Protein AF-A0A3C0TUN0-F1 (afdb_monomer_lite)

pLDDT: mean 95.07, std 3.29, range [69.44, 98.38]

Foldseek 3Di:
DDPADDPVVCVVPDDPVPDDPDDDDDDVVSLLVNQLVVLLVDQLLVLLCLLCVVLVNNVPPQLSVQSSVCSNVLSNPGSDSVSSSVSSVVSVDDPPDDDDPVRVVCPDPVSVVLVVQLVVQCVVFPDPDPVRSVVSNVVSCVVVVHDD

Structure (mmCIF, N/CA/C/O backbone):
data_AF-A0A3C0TUN0-F1
#
_entry.id   AF-A0A3C0TUN0-F1
#
loop_
_atom_site.group_PDB
_atom_site.id
_atom_site.type_symbol
_atom_site.label_atom_id
_atom_site.label_alt_id
_atom_site.label_comp_id
_atom_site.label_asym_id
_atom_site.label_entity_id
_atom_site.label_seq_id
_atom_site.pdbx_PDB_ins_code
_atom_site.Cartn_x
_atom_site.Cartn_y
_atom_site.Cartn_z
_atom_site.occupancy
_atom_site.B_iso_or_equiv
_atom_site.auth_seq_id
_atom_site.auth_comp_id
_atom_site.auth_asym_id
_atom_site.auth_atom_id
_atom_site.pdbx_PDB_model_num
ATOM 1 N N . ASP A 1 1 ? 5.843 4.103 -31.695 1.00 69.44 1 ASP A N 1
ATOM 2 C CA . ASP A 1 1 ? 6.304 5.002 -30.616 1.00 69.44 1 ASP A CA 1
ATOM 3 C C . ASP A 1 1 ? 5.870 4.535 -29.227 1.00 69.44 1 ASP A C 1
ATOM 5 O O . ASP A 1 1 ? 5.590 5.357 -28.360 1.00 69.44 1 ASP A O 1
ATOM 9 N N . ASP A 1 2 ? 5.845 3.223 -28.977 1.00 86.62 2 ASP A N 1
ATOM 10 C CA . ASP A 1 2 ? 5.459 2.711 -27.661 1.00 86.62 2 ASP A CA 1
ATOM 11 C C . ASP A 1 2 ? 6.621 2.874 -26.676 1.00 86.62 2 ASP A C 1
ATOM 13 O O . ASP A 1 2 ? 7.725 2.382 -26.904 1.00 86.62 2 ASP A O 1
ATOM 17 N N . GLU A 1 3 ? 6.369 3.556 -25.559 1.00 88.00 3 GLU A N 1
ATOM 18 C CA . GLU A 1 3 ? 7.372 3.760 -24.501 1.00 88.00 3 GLU A CA 1
ATOM 19 C C . GLU A 1 3 ? 7.357 2.652 -23.437 1.00 88.00 3 GLU A C 1
ATOM 21 O O . GLU A 1 3 ? 8.257 2.561 -22.602 1.00 88.00 3 GLU A O 1
ATOM 26 N N . ILE A 1 4 ? 6.321 1.813 -23.456 1.00 94.12 4 ILE A N 1
ATOM 27 C CA . ILE A 1 4 ? 6.095 0.730 -22.507 1.00 94.12 4 ILE A CA 1
ATOM 28 C C . ILE A 1 4 ? 6.052 -0.572 -23.295 1.00 94.12 4 ILE A C 1
ATOM 30 O O . ILE A 1 4 ? 5.049 -0.895 -23.929 1.00 94.12 4 ILE A O 1
ATOM 34 N N . ILE A 1 5 ? 7.157 -1.309 -23.255 1.00 93.81 5 ILE A N 1
ATOM 35 C CA . ILE A 1 5 ? 7.356 -2.515 -24.054 1.00 93.81 5 ILE A CA 1
ATOM 36 C C . ILE A 1 5 ? 7.949 -3.636 -23.209 1.00 93.81 5 ILE A C 1
ATOM 38 O O . ILE A 1 5 ? 8.852 -3.428 -22.398 1.00 93.81 5 ILE A O 1
ATOM 42 N N . SER A 1 6 ? 7.482 -4.858 -23.435 1.00 92.69 6 SER A N 1
ATOM 43 C CA . SER A 1 6 ? 8.122 -6.045 -22.872 1.00 92.69 6 SER A CA 1
ATOM 44 C C . SER A 1 6 ? 9.511 -6.271 -23.477 1.00 92.69 6 SER A C 1
ATOM 46 O O . SER A 1 6 ? 9.798 -5.850 -24.597 1.00 92.69 6 SER A O 1
ATOM 48 N N . THR A 1 7 ? 10.354 -7.045 -22.790 1.00 93.25 7 THR A N 1
ATOM 49 C CA . THR A 1 7 ? 11.647 -7.481 -23.341 1.00 93.25 7 THR A CA 1
ATOM 50 C C . THR A 1 7 ? 11.486 -8.234 -24.664 1.00 93.25 7 THR A C 1
ATOM 52 O O . THR A 1 7 ? 12.316 -8.089 -25.554 1.00 93.25 7 THR A O 1
ATOM 55 N N . LYS A 1 8 ? 10.405 -9.009 -24.829 1.00 95.69 8 LYS A N 1
ATOM 56 C CA . LYS A 1 8 ? 10.118 -9.719 -26.083 1.00 95.69 8 LYS A CA 1
ATOM 57 C C . LYS A 1 8 ? 9.873 -8.740 -27.234 1.00 95.69 8 LYS A C 1
ATOM 59 O O . LYS A 1 8 ? 10.468 -8.911 -28.290 1.00 95.69 8 LYS A O 1
ATOM 64 N N . GLN A 1 9 ? 9.049 -7.715 -27.012 1.00 95.19 9 GLN A N 1
ATOM 65 C CA . GLN A 1 9 ? 8.820 -6.657 -28.002 1.00 95.19 9 GLN A CA 1
ATOM 66 C C . GLN A 1 9 ? 10.110 -5.895 -28.299 1.00 95.19 9 GLN A C 1
ATOM 68 O O . GLN A 1 9 ? 10.420 -5.669 -29.459 1.00 95.19 9 GLN A O 1
ATOM 73 N N . ALA A 1 10 ? 10.901 -5.568 -27.272 1.00 93.94 10 ALA A N 1
ATOM 74 C CA . ALA A 1 10 ? 12.189 -4.909 -27.465 1.00 93.94 10 ALA A CA 1
ATOM 75 C C . ALA A 1 10 ? 13.123 -5.725 -28.374 1.00 93.94 10 ALA A C 1
ATOM 77 O O . ALA A 1 10 ? 13.772 -5.144 -29.230 1.00 93.94 10 ALA A O 1
ATOM 78 N N . ILE A 1 11 ? 13.164 -7.056 -28.22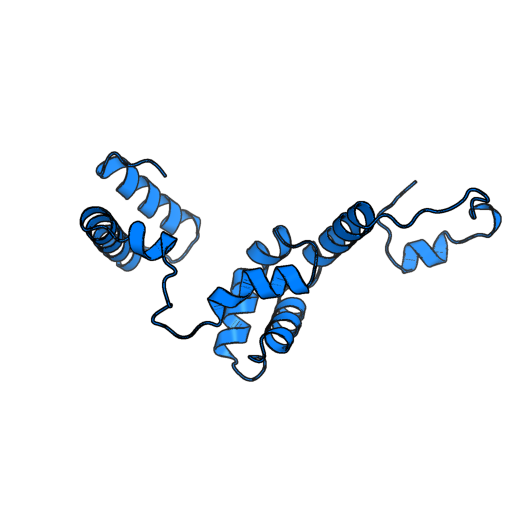9 1.00 95.81 11 ILE A N 1
ATOM 79 C CA . ILE A 1 11 ? 13.952 -7.943 -29.104 1.00 95.81 11 ILE A CA 1
ATOM 80 C C . ILE A 1 11 ? 13.382 -7.977 -30.526 1.00 95.81 11 ILE A C 1
ATOM 82 O O . ILE A 1 11 ? 14.140 -7.901 -31.484 1.00 95.81 11 ILE A O 1
ATOM 86 N N . GLU A 1 12 ? 12.063 -8.108 -30.665 1.00 96.38 12 GLU A N 1
ATOM 87 C CA . GLU A 1 12 ? 11.391 -8.208 -31.966 1.00 96.38 12 GLU A CA 1
ATOM 88 C C . GLU A 1 12 ? 11.503 -6.918 -32.789 1.00 96.38 12 GLU A C 1
ATOM 90 O O . GLU A 1 12 ? 11.575 -6.970 -34.013 1.00 96.38 12 GLU A O 1
ATOM 95 N N . TRP A 1 13 ? 11.517 -5.763 -32.125 1.00 94.56 13 TRP A N 1
ATOM 96 C CA . TRP A 1 13 ? 11.495 -4.452 -32.776 1.00 94.56 13 TRP A CA 1
ATOM 97 C C . TRP A 1 13 ? 12.875 -3.818 -32.928 1.00 94.56 13 TRP A C 1
ATOM 99 O O . TRP A 1 13 ? 12.989 -2.771 -33.563 1.00 94.56 13 TRP A O 1
ATOM 109 N N . PHE A 1 14 ? 13.911 -4.390 -32.311 1.00 94.62 14 PHE A N 1
ATOM 110 C CA . PHE A 1 14 ? 15.239 -3.795 -32.349 1.00 94.62 14 PHE A CA 1
ATOM 111 C C . PHE A 1 14 ? 15.860 -3.916 -33.743 1.00 94.62 14 PHE A C 1
ATOM 113 O O . PHE A 1 14 ? 16.117 -5.015 -34.230 1.00 94.62 14 PHE A O 1
ATOM 120 N N . ASP A 1 15 ? 16.180 -2.766 -34.327 1.00 95.38 15 ASP A N 1
ATOM 121 C CA . ASP A 1 15 ? 16.963 -2.635 -35.550 1.00 95.38 15 ASP A CA 1
ATOM 122 C C . ASP A 1 15 ? 17.857 -1.387 -35.462 1.00 95.38 15 ASP A C 1
ATOM 124 O O . ASP A 1 15 ? 17.517 -0.401 -34.798 1.00 95.38 15 ASP A O 1
ATOM 128 N N . LEU A 1 16 ? 19.010 -1.424 -36.130 1.00 94.50 16 LEU A N 1
ATOM 129 C CA . LEU A 1 16 ? 19.990 -0.338 -36.133 1.00 94.50 16 LEU A CA 1
ATOM 130 C C . LEU A 1 16 ? 19.445 0.933 -36.791 1.00 94.50 16 LEU A C 1
ATOM 132 O O . LEU A 1 16 ? 19.783 2.031 -36.346 1.00 94.50 16 LEU A O 1
ATOM 136 N N . ASP A 1 17 ? 18.565 0.800 -37.784 1.00 93.94 17 ASP A N 1
ATOM 137 C CA . ASP A 1 17 ? 17.917 1.939 -38.444 1.00 93.94 17 ASP A CA 1
ATOM 138 C C . ASP A 1 17 ? 16.991 2.720 -37.489 1.00 93.94 17 ASP A C 1
ATOM 140 O O . ASP A 1 17 ? 16.762 3.916 -37.679 1.00 93.94 17 ASP A O 1
ATOM 144 N N . GLY A 1 18 ? 16.515 2.080 -36.412 1.00 89.31 18 GLY A N 1
ATOM 145 C CA . GLY A 1 18 ? 15.715 2.705 -35.353 1.00 89.31 18 GLY A CA 1
ATOM 146 C C . GLY A 1 18 ? 16.528 3.477 -34.304 1.00 89.31 18 GLY A C 1
ATOM 147 O O . GLY A 1 18 ? 15.949 4.139 -33.439 1.00 89.31 18 GLY A O 1
ATOM 148 N N . VAL A 1 19 ? 17.864 3.420 -34.346 1.00 91.44 19 VAL A N 1
ATOM 149 C CA . VAL A 1 19 ? 18.727 4.083 -33.358 1.00 91.44 19 VAL A CA 1
ATOM 150 C C . VAL A 1 19 ? 18.915 5.560 -33.717 1.00 91.44 19 VAL A C 1
ATOM 152 O O . VAL A 1 19 ? 19.679 5.931 -34.611 1.00 91.44 19 VAL A O 1
ATOM 155 N N . GLY A 1 20 ? 18.234 6.437 -32.977 1.00 90.38 20 GLY A N 1
ATOM 156 C CA . GLY A 1 20 ? 18.353 7.886 -33.140 1.00 90.38 20 GLY A CA 1
ATOM 157 C C . GLY A 1 20 ? 19.771 8.409 -32.865 1.00 90.38 20 GLY A C 1
ATOM 158 O O . GLY A 1 20 ? 20.402 8.051 -31.876 1.00 90.38 20 GLY A O 1
ATOM 159 N N . ARG A 1 21 ? 20.265 9.318 -33.719 1.00 93.31 21 ARG A N 1
ATOM 160 C CA . ARG A 1 21 ? 21.602 9.946 -33.588 1.00 93.31 21 ARG A CA 1
ATOM 161 C C . ARG A 1 21 ? 21.643 11.160 -32.648 1.00 93.31 21 ARG A C 1
ATOM 163 O O . ARG A 1 21 ? 22.713 11.712 -32.402 1.00 93.31 21 ARG A O 1
ATOM 170 N N . ALA A 1 22 ? 20.485 11.615 -32.173 1.00 93.62 22 ALA A N 1
ATOM 171 C CA . ALA A 1 22 ? 20.372 12.762 -31.278 1.00 93.62 22 ALA A CA 1
ATOM 172 C C . ALA A 1 22 ? 20.863 12.418 -29.854 1.00 93.62 22 ALA A C 1
ATOM 174 O O . ALA A 1 22 ? 20.739 11.269 -29.422 1.00 93.62 22 ALA A O 1
ATOM 175 N N . PRO A 1 23 ? 21.397 13.393 -29.094 1.00 93.38 23 PRO A N 1
ATOM 176 C CA . PRO A 1 23 ? 21.847 13.155 -27.728 1.00 93.38 23 PRO A CA 1
ATOM 177 C C . PRO A 1 23 ? 20.679 12.717 -26.838 1.00 93.38 23 PRO A C 1
ATOM 179 O O . PRO A 1 23 ? 19.685 13.428 -26.692 1.00 93.38 23 PRO A O 1
ATOM 182 N N . SER A 1 24 ? 20.823 11.552 -26.211 1.00 91.94 24 SER A N 1
ATOM 183 C CA . SER A 1 24 ? 19.848 11.037 -25.250 1.00 91.94 24 SER A CA 1
ATOM 184 C C . SER A 1 24 ? 20.169 11.553 -23.851 1.00 91.94 24 SER A C 1
ATOM 186 O O . SER A 1 24 ? 21.253 11.306 -23.321 1.00 91.94 24 SER A O 1
ATOM 188 N N . ARG A 1 25 ? 19.225 12.274 -23.240 1.00 95.12 25 ARG A N 1
ATOM 189 C CA . ARG A 1 25 ? 19.335 12.736 -21.852 1.00 95.12 25 ARG A CA 1
ATOM 190 C C . ARG A 1 25 ? 18.657 11.741 -20.921 1.00 95.12 25 ARG A C 1
ATOM 192 O O . ARG A 1 25 ? 17.525 11.337 -21.171 1.00 95.12 25 ARG A O 1
ATOM 199 N N . PHE A 1 26 ? 19.319 11.411 -19.818 1.00 95.31 26 PHE A N 1
ATOM 200 C CA . PHE A 1 26 ? 18.700 10.614 -18.769 1.00 95.31 26 PHE A CA 1
ATOM 201 C C . PHE A 1 26 ? 17.621 11.427 -18.046 1.00 95.31 26 PHE A C 1
ATOM 203 O O . PHE A 1 26 ? 17.890 12.525 -17.556 1.00 95.31 26 PHE A O 1
ATOM 210 N N . ASP A 1 27 ? 16.409 10.886 -17.981 1.00 96.69 27 ASP A N 1
ATOM 211 C CA . ASP A 1 27 ? 15.264 11.526 -17.342 1.00 96.69 27 ASP A CA 1
ATOM 212 C C . ASP A 1 27 ? 14.727 10.625 -16.224 1.00 96.69 27 ASP A C 1
ATOM 214 O O . ASP A 1 27 ? 14.104 9.590 -16.472 1.00 96.69 27 ASP A O 1
ATOM 218 N N . PHE A 1 28 ? 14.991 11.019 -14.976 1.00 95.94 28 PHE A N 1
ATOM 219 C CA . PHE A 1 28 ? 14.546 10.273 -13.798 1.00 95.94 28 PHE A CA 1
ATOM 220 C C . PHE A 1 28 ? 13.022 10.245 -13.661 1.00 95.94 28 PHE A C 1
ATOM 222 O O . PHE A 1 28 ? 12.480 9.238 -13.224 1.00 95.94 28 PHE A O 1
ATOM 229 N N . ALA A 1 29 ? 12.314 11.301 -14.074 1.00 95.88 29 ALA A N 1
ATOM 230 C CA . ALA A 1 29 ? 10.858 11.328 -13.985 1.00 95.88 29 ALA A CA 1
ATOM 231 C C . ALA A 1 29 ? 10.231 10.337 -14.975 1.00 95.88 29 ALA A C 1
ATOM 233 O O . ALA A 1 29 ? 9.274 9.637 -14.633 1.00 95.88 29 ALA A O 1
ATOM 234 N N . LYS A 1 30 ? 10.803 10.231 -16.183 1.00 95.19 30 LYS A N 1
ATOM 235 C CA . LYS A 1 30 ? 10.402 9.214 -17.163 1.00 95.19 30 LYS A CA 1
ATOM 236 C C . LYS A 1 30 ? 10.690 7.803 -16.652 1.00 95.19 30 LYS A C 1
ATOM 238 O O . LYS A 1 30 ? 9.817 6.939 -16.741 1.00 95.19 30 LYS A O 1
ATOM 243 N N . LEU A 1 31 ? 11.874 7.583 -16.075 1.00 96.50 31 LEU A N 1
ATOM 244 C CA . LEU A 1 31 ? 12.233 6.296 -15.481 1.00 96.50 31 LEU A CA 1
ATOM 245 C C . LEU A 1 31 ? 11.282 5.904 -14.345 1.00 96.50 31 LEU A C 1
ATOM 247 O O . LEU A 1 31 ? 10.803 4.775 -14.324 1.00 96.50 31 LEU A O 1
ATOM 251 N N . ASP A 1 32 ? 10.980 6.823 -13.431 1.00 97.12 32 ASP A N 1
ATOM 252 C CA . ASP A 1 32 ? 10.082 6.567 -12.303 1.00 97.12 32 ASP A CA 1
ATOM 253 C C . ASP A 1 32 ? 8.664 6.216 -12.765 1.00 97.12 32 ASP A C 1
ATOM 255 O O . ASP A 1 32 ? 8.020 5.333 -12.196 1.00 97.12 32 ASP A O 1
ATOM 259 N N . ASN A 1 33 ? 8.170 6.884 -13.813 1.00 95.50 33 ASN A N 1
ATOM 260 C CA . ASN A 1 33 ? 6.875 6.563 -14.408 1.00 95.50 33 ASN A CA 1
ATOM 261 C C . ASN A 1 33 ? 6.877 5.142 -14.996 1.00 95.50 33 ASN A C 1
ATOM 263 O O . ASN A 1 33 ? 6.006 4.330 -14.663 1.00 95.50 33 ASN A O 1
ATOM 267 N N . LEU A 1 34 ? 7.901 4.817 -15.791 1.00 96.19 34 LEU A N 1
ATOM 268 C CA . LEU A 1 34 ? 8.063 3.498 -16.396 1.00 96.19 34 LEU A CA 1
ATOM 269 C C . LEU A 1 34 ? 8.205 2.398 -15.333 1.00 96.19 34 LEU A C 1
ATOM 271 O O . LEU A 1 34 ? 7.544 1.364 -15.414 1.00 96.19 34 LEU A O 1
ATOM 275 N N . ASN A 1 35 ? 9.012 2.625 -14.296 1.00 97.25 35 ASN A N 1
ATOM 276 C CA . ASN A 1 35 ? 9.184 1.664 -13.214 1.00 97.25 35 ASN A CA 1
ATOM 277 C C . ASN A 1 35 ? 7.878 1.468 -12.436 1.00 97.25 35 ASN A C 1
ATOM 279 O O . ASN A 1 35 ? 7.471 0.332 -12.214 1.00 97.25 35 ASN A O 1
ATOM 283 N N . GLY A 1 36 ? 7.170 2.551 -12.100 1.00 96.69 36 GLY A N 1
ATOM 284 C CA . GLY A 1 36 ? 5.858 2.476 -11.457 1.00 96.69 36 GLY A CA 1
ATOM 285 C C . GLY A 1 36 ? 4.832 1.697 -12.286 1.00 96.69 36 GLY A C 1
ATOM 286 O O . GLY A 1 36 ? 4.012 0.969 -11.727 1.00 96.69 36 GLY A O 1
ATOM 287 N N . HIS A 1 37 ? 4.885 1.795 -13.618 1.00 96.00 37 HIS A N 1
ATOM 288 C CA . HIS A 1 37 ? 4.038 0.995 -14.502 1.00 96.00 37 HIS A CA 1
ATOM 289 C C . HIS A 1 37 ? 4.280 -0.512 -14.337 1.00 96.00 37 HIS A C 1
ATOM 291 O O . HIS A 1 37 ? 3.323 -1.254 -14.109 1.00 96.00 37 HIS A O 1
ATOM 297 N N . TYR A 1 38 ? 5.535 -0.965 -14.376 1.00 96.06 38 TYR A N 1
ATOM 298 C CA . TYR A 1 38 ? 5.855 -2.383 -14.172 1.00 96.06 38 TYR A CA 1
ATOM 299 C C . TYR A 1 38 ? 5.619 -2.851 -12.738 1.00 96.06 38 TYR A C 1
ATOM 301 O O . TYR A 1 38 ? 5.185 -3.979 -12.516 1.00 96.06 38 TYR A O 1
ATOM 309 N N . LEU A 1 39 ? 5.841 -1.978 -11.758 1.00 97.00 39 LEU A N 1
ATOM 310 C CA . LEU A 1 39 ? 5.613 -2.273 -10.347 1.00 97.00 39 LEU A CA 1
ATOM 311 C C . LEU A 1 39 ? 4.131 -2.588 -10.085 1.00 97.00 39 LEU A C 1
ATOM 313 O O . LEU A 1 39 ? 3.828 -3.549 -9.385 1.00 97.00 39 LEU A O 1
ATOM 317 N N . ARG A 1 40 ? 3.205 -1.870 -10.738 1.00 96.56 40 ARG A N 1
ATOM 318 C CA . ARG A 1 40 ? 1.759 -2.159 -10.686 1.00 96.56 40 ARG A CA 1
ATOM 319 C C . ARG A 1 40 ? 1.368 -3.505 -11.298 1.00 96.56 40 ARG A C 1
ATOM 321 O O . ARG A 1 40 ? 0.388 -4.095 -10.853 1.00 96.56 40 ARG A O 1
ATOM 328 N N . GLN A 1 41 ? 2.107 -3.987 -12.293 1.00 95.50 41 GLN A N 1
ATOM 329 C CA . GLN A 1 41 ? 1.844 -5.279 -12.942 1.00 95.50 41 GLN A CA 1
ATOM 330 C C . GLN A 1 41 ? 2.524 -6.457 -12.249 1.00 95.50 41 GLN A C 1
ATOM 332 O O . GLN A 1 41 ? 2.184 -7.605 -12.520 1.00 95.50 41 GLN A O 1
ATOM 337 N N . CYS A 1 42 ? 3.496 -6.185 -11.380 1.00 96.94 42 CYS A N 1
ATOM 338 C CA . CYS A 1 42 ? 4.217 -7.231 -10.680 1.00 96.94 42 CYS A CA 1
ATOM 339 C C . CYS A 1 42 ? 3.273 -8.012 -9.754 1.00 96.94 42 CYS A C 1
ATOM 341 O O . CYS A 1 42 ? 2.319 -7.458 -9.193 1.00 96.94 42 CYS A O 1
ATOM 343 N N . ASP A 1 43 ? 3.567 -9.301 -9.608 1.00 98.19 43 ASP A N 1
ATOM 344 C CA . ASP A 1 43 ? 2.863 -10.199 -8.704 1.00 98.19 43 ASP A CA 1
ATOM 345 C C . ASP A 1 43 ? 2.973 -9.726 -7.245 1.00 98.19 43 ASP A C 1
ATOM 347 O O . ASP A 1 43 ? 4.037 -9.297 -6.785 1.00 98.19 43 ASP A O 1
ATOM 351 N N . ASP A 1 44 ? 1.859 -9.810 -6.519 1.00 98.38 44 ASP A N 1
ATOM 352 C CA . ASP A 1 44 ? 1.757 -9.297 -5.154 1.00 98.38 44 ASP A CA 1
ATOM 353 C C . ASP A 1 44 ? 2.581 -10.113 -4.158 1.00 98.38 44 ASP A C 1
ATOM 355 O O . ASP A 1 44 ? 3.182 -9.535 -3.251 1.00 98.38 44 ASP A O 1
ATOM 359 N N . ALA A 1 45 ? 2.646 -11.439 -4.325 1.00 98.06 45 ALA A N 1
ATOM 360 C CA . ALA A 1 45 ? 3.425 -12.301 -3.440 1.00 98.06 45 ALA A CA 1
ATOM 361 C C . ALA A 1 45 ? 4.923 -12.046 -3.629 1.00 98.06 45 ALA A C 1
ATOM 363 O O . ALA A 1 45 ? 5.638 -11.820 -2.653 1.00 98.06 45 ALA A O 1
ATOM 364 N N . ARG A 1 46 ? 5.375 -11.953 -4.885 1.00 97.94 46 ARG A N 1
ATOM 365 C CA . ARG A 1 46 ? 6.757 -11.585 -5.210 1.00 97.94 46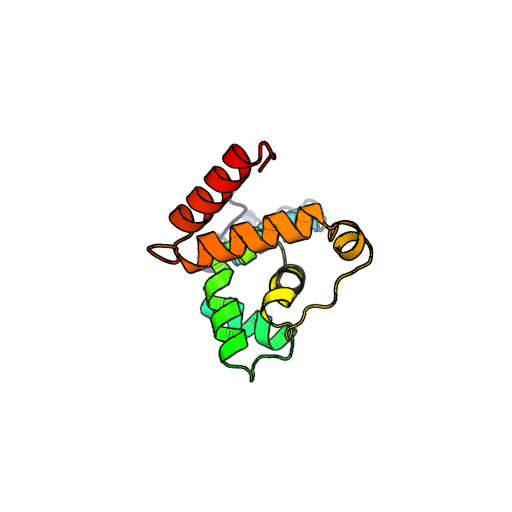 ARG A CA 1
ATOM 366 C C . ARG A 1 46 ? 7.134 -10.229 -4.614 1.00 97.94 46 ARG A C 1
ATOM 368 O O . ARG A 1 46 ? 8.194 -10.099 -4.008 1.00 97.94 46 ARG A O 1
ATOM 375 N N . LEU A 1 47 ? 6.290 -9.207 -4.776 1.00 98.19 47 LEU A N 1
ATOM 376 C CA . LEU A 1 47 ? 6.556 -7.891 -4.186 1.00 98.19 47 LEU A CA 1
ATOM 377 C C . LEU A 1 47 ? 6.559 -7.931 -2.654 1.00 98.19 47 LEU A C 1
ATOM 379 O O . LEU A 1 47 ? 7.350 -7.220 -2.038 1.00 98.19 47 LEU A O 1
ATOM 383 N N . ALA A 1 48 ? 5.696 -8.736 -2.033 1.00 98.25 48 ALA A N 1
ATOM 384 C CA . ALA A 1 48 ? 5.647 -8.866 -0.582 1.00 98.25 48 ALA A CA 1
ATOM 385 C C . ALA A 1 48 ? 6.944 -9.462 -0.021 1.00 98.25 48 ALA A C 1
ATOM 387 O O . ALA A 1 48 ? 7.483 -8.914 0.938 1.00 98.25 48 ALA A O 1
ATOM 388 N N . GLU A 1 49 ? 7.484 -10.511 -0.645 1.00 97.94 49 GLU A N 1
ATOM 389 C CA . GLU A 1 49 ? 8.778 -11.101 -0.270 1.00 97.94 49 GLU A CA 1
ATOM 390 C C . GLU A 1 49 ? 9.928 -10.098 -0.434 1.00 97.94 49 GLU A C 1
ATOM 392 O O . GLU A 1 49 ? 10.734 -9.894 0.475 1.00 97.94 49 GLU A O 1
ATOM 397 N N . GLU A 1 50 ? 9.958 -9.399 -1.569 1.00 97.88 50 GLU A N 1
ATOM 398 C CA . GLU A 1 50 ? 10.940 -8.358 -1.874 1.00 97.88 50 GLU A CA 1
ATOM 399 C C . GLU A 1 50 ? 10.907 -7.207 -0.852 1.00 97.88 50 GLU A C 1
ATOM 401 O O . GLU A 1 50 ? 11.948 -6.709 -0.404 1.00 97.88 50 GLU A O 1
ATOM 406 N N . VAL A 1 51 ? 9.713 -6.762 -0.461 1.00 98.25 51 VAL A N 1
ATOM 407 C CA . VAL A 1 51 ? 9.531 -5.726 0.563 1.00 98.25 51 VAL A CA 1
ATOM 408 C C . VAL A 1 51 ? 9.903 -6.255 1.947 1.00 98.25 51 VAL A C 1
ATOM 410 O O . VAL A 1 51 ? 10.603 -5.564 2.688 1.00 98.25 51 VAL A O 1
ATOM 413 N N . ALA A 1 52 ? 9.504 -7.480 2.290 1.00 97.88 52 ALA A N 1
ATOM 414 C CA . ALA A 1 52 ? 9.832 -8.102 3.567 1.00 97.88 52 ALA A CA 1
ATOM 415 C C . ALA A 1 52 ? 11.348 -8.249 3.756 1.00 97.88 52 ALA A C 1
ATOM 417 O O . ALA A 1 52 ? 11.868 -7.932 4.828 1.00 97.88 52 ALA A O 1
ATOM 418 N N . GLY A 1 53 ? 12.072 -8.645 2.703 1.00 97.62 53 GLY A N 1
ATOM 419 C CA . GLY A 1 53 ? 13.533 -8.692 2.695 1.00 97.62 53 GLY A CA 1
ATOM 420 C C . GLY A 1 53 ? 14.162 -7.319 2.949 1.00 97.62 53 GLY A C 1
ATOM 421 O O . GLY A 1 53 ? 15.019 -7.186 3.820 1.00 97.62 53 GLY A O 1
ATOM 422 N N . ARG A 1 54 ? 13.679 -6.269 2.266 1.00 97.38 54 ARG A N 1
ATOM 423 C CA . ARG A 1 54 ? 14.154 -4.881 2.465 1.00 97.38 54 ARG A CA 1
ATOM 424 C C . ARG A 1 54 ? 13.881 -4.344 3.868 1.00 97.38 54 ARG A C 1
ATOM 426 O O . ARG A 1 54 ? 14.662 -3.544 4.376 1.00 97.38 54 ARG A O 1
ATOM 433 N N . LEU A 1 55 ? 12.778 -4.763 4.482 1.00 97.06 55 LEU A N 1
ATOM 434 C CA . LEU A 1 55 ? 12.400 -4.373 5.840 1.00 97.06 55 LEU A CA 1
ATOM 435 C C . LEU A 1 55 ? 13.055 -5.242 6.925 1.00 97.06 55 LEU A C 1
ATOM 437 O O . LEU A 1 55 ? 12.908 -4.931 8.106 1.00 97.06 55 LEU A O 1
ATOM 441 N N . GLY A 1 56 ? 13.777 -6.305 6.552 1.00 96.81 56 GLY A N 1
ATOM 442 C CA . GLY A 1 56 ? 14.401 -7.232 7.499 1.00 96.81 56 GLY A CA 1
ATOM 443 C C . GLY A 1 56 ? 13.404 -8.139 8.228 1.00 96.81 56 GLY A C 1
ATOM 444 O O . GLY A 1 56 ? 13.727 -8.667 9.287 1.00 96.81 56 GLY A O 1
ATOM 445 N N . VAL A 1 57 ? 12.200 -8.322 7.678 1.00 96.62 57 VAL A N 1
ATOM 446 C CA . VAL A 1 57 ? 11.114 -9.128 8.272 1.00 96.62 57 VAL A CA 1
ATOM 447 C C . VAL A 1 57 ? 10.771 -10.369 7.445 1.00 96.62 57 VAL A C 1
ATOM 449 O O . VAL A 1 57 ? 9.736 -10.985 7.660 1.00 96.62 57 VAL A O 1
ATOM 452 N N . GLY A 1 58 ? 11.636 -10.771 6.509 1.00 93.75 58 GLY A N 1
ATOM 453 C CA . GLY A 1 58 ? 11.405 -11.946 5.655 1.00 93.75 58 GLY A CA 1
ATOM 454 C C . GLY A 1 58 ? 11.237 -13.272 6.415 1.00 93.75 58 GLY A C 1
ATOM 455 O O . GLY A 1 58 ? 10.646 -14.201 5.880 1.00 93.75 58 GLY A O 1
ATOM 456 N N . GLY A 1 59 ? 11.716 -13.360 7.661 1.00 93.38 59 GLY A N 1
ATOM 457 C CA . GLY A 1 59 ? 11.497 -14.522 8.534 1.00 93.38 59 GLY A CA 1
ATOM 458 C C . GLY A 1 59 ? 10.176 -14.499 9.318 1.00 93.38 59 GLY A C 1
ATOM 459 O O . GLY A 1 59 ? 9.836 -15.491 9.956 1.00 93.38 59 GLY A O 1
ATOM 460 N N . ASP A 1 60 ? 9.435 -13.388 9.296 1.00 95.12 60 ASP A N 1
ATOM 461 C CA . ASP A 1 60 ? 8.138 -13.254 9.961 1.00 95.12 60 ASP A CA 1
ATOM 462 C C . ASP A 1 60 ? 7.012 -13.512 8.951 1.00 95.12 60 ASP A C 1
ATOM 464 O O . ASP A 1 60 ? 6.573 -12.618 8.223 1.00 95.12 60 ASP A O 1
ATOM 468 N N . GLY A 1 61 ? 6.517 -14.752 8.922 1.00 95.25 61 GLY A N 1
ATOM 469 C CA . GLY A 1 61 ? 5.438 -15.152 8.016 1.00 95.25 61 GLY A CA 1
ATOM 470 C C . GLY A 1 61 ? 4.154 -14.334 8.197 1.00 95.25 61 GLY A C 1
ATOM 471 O O . GLY A 1 61 ? 3.458 -14.061 7.222 1.00 95.25 61 GLY A O 1
ATOM 472 N N . ALA A 1 62 ? 3.858 -13.863 9.414 1.00 95.06 62 ALA A N 1
ATOM 473 C CA . ALA A 1 62 ? 2.682 -13.031 9.655 1.00 95.06 62 ALA A CA 1
ATOM 474 C C . ALA A 1 62 ? 2.865 -11.609 9.102 1.00 95.06 62 ALA A C 1
ATOM 476 O O . ALA A 1 62 ? 1.896 -10.994 8.648 1.00 95.06 62 ALA A O 1
ATOM 477 N N . ALA A 1 63 ? 4.090 -11.075 9.126 1.00 96.00 63 ALA A N 1
ATOM 478 C CA . ALA A 1 63 ? 4.412 -9.822 8.449 1.00 96.00 63 ALA A CA 1
ATOM 479 C C . ALA A 1 63 ? 4.315 -9.970 6.925 1.00 96.00 63 ALA A C 1
ATOM 481 O O . ALA A 1 63 ? 3.698 -9.120 6.282 1.00 96.00 63 ALA A O 1
ATOM 482 N N . VAL A 1 64 ? 4.853 -11.054 6.356 1.00 97.31 64 VAL A N 1
ATOM 483 C CA . VAL A 1 64 ? 4.805 -11.327 4.908 1.00 97.31 64 VAL A CA 1
ATOM 484 C C . VAL A 1 64 ? 3.364 -11.452 4.408 1.00 97.31 64 VAL A C 1
ATOM 486 O O . VAL A 1 64 ? 2.999 -10.785 3.441 1.00 97.31 64 VAL A O 1
ATOM 489 N N . GLU A 1 65 ? 2.509 -12.215 5.094 1.00 97.19 65 GLU A N 1
ATOM 490 C CA . GLU A 1 65 ? 1.098 -12.346 4.702 1.00 97.19 65 GLU A CA 1
ATOM 491 C C . GLU A 1 65 ? 0.343 -11.014 4.788 1.00 97.19 65 GLU A C 1
ATOM 493 O O . GLU A 1 65 ? -0.473 -10.697 3.920 1.00 97.19 65 GLU A O 1
ATOM 498 N N . ARG A 1 66 ? 0.653 -10.168 5.781 1.00 96.88 66 ARG A N 1
ATOM 499 C CA . ARG A 1 66 ? 0.054 -8.827 5.870 1.00 96.88 66 ARG A CA 1
ATOM 500 C C . ARG A 1 66 ? 0.525 -7.907 4.745 1.00 96.88 66 ARG A C 1
ATOM 502 O O . ARG A 1 66 ? -0.286 -7.166 4.191 1.00 96.88 66 ARG A O 1
ATOM 509 N N . LEU A 1 67 ? 1.812 -7.961 4.397 1.00 98.12 67 LEU A N 1
ATOM 510 C CA . LEU A 1 67 ? 2.371 -7.230 3.257 1.00 98.12 67 LEU A CA 1
ATOM 511 C C . LEU A 1 67 ? 1.692 -7.653 1.953 1.00 98.12 67 LEU A C 1
ATOM 513 O O . LEU A 1 67 ? 1.274 -6.790 1.185 1.00 98.12 67 LEU A O 1
ATOM 517 N N . LYS A 1 68 ? 1.525 -8.961 1.742 1.00 98.12 68 LYS A N 1
ATOM 518 C CA . LYS A 1 68 ? 0.835 -9.527 0.580 1.00 98.12 68 LYS A CA 1
ATOM 519 C C . LYS A 1 68 ? -0.616 -9.062 0.496 1.00 98.12 68 LYS A C 1
ATOM 521 O O . LYS A 1 68 ? -1.028 -8.570 -0.549 1.00 98.12 68 LYS A O 1
ATOM 526 N N . ALA A 1 69 ? -1.366 -9.139 1.597 1.00 96.69 69 ALA A N 1
ATOM 527 C CA . ALA A 1 69 ? -2.774 -8.744 1.632 1.00 96.69 69 ALA A CA 1
ATOM 528 C C . ALA A 1 69 ? -3.002 -7.267 1.257 1.00 96.69 69 ALA A C 1
ATOM 530 O O . ALA A 1 69 ? -3.985 -6.944 0.595 1.00 96.69 69 ALA A O 1
ATOM 531 N N . GLY A 1 70 ? -2.100 -6.363 1.654 1.00 96.31 70 GLY A N 1
ATOM 532 C CA . GLY A 1 70 ? -2.211 -4.940 1.311 1.00 96.31 70 GLY A CA 1
ATOM 533 C C . GLY A 1 70 ? -1.437 -4.507 0.060 1.00 96.31 70 GLY A C 1
ATOM 534 O O . GLY A 1 70 ? -1.526 -3.341 -0.335 1.00 96.31 70 GLY A O 1
ATOM 535 N N . MET A 1 71 ? -0.703 -5.416 -0.591 1.00 97.94 71 MET A N 1
ATOM 536 C CA . MET A 1 71 ? 0.132 -5.101 -1.753 1.00 97.94 71 MET A CA 1
ATOM 537 C C . MET A 1 71 ? -0.631 -4.449 -2.918 1.00 97.94 71 MET A C 1
ATOM 539 O O . MET A 1 71 ? -0.106 -3.467 -3.454 1.00 97.94 71 MET A O 1
ATOM 543 N N . PRO A 1 72 ? -1.874 -4.861 -3.265 1.00 96.06 72 PRO A N 1
ATOM 544 C CA . PRO A 1 72 ? -2.639 -4.207 -4.328 1.00 96.06 72 PRO A CA 1
ATOM 545 C C . PRO A 1 72 ? -2.787 -2.691 -4.131 1.00 96.06 72 PRO A C 1
ATOM 547 O O . PRO A 1 72 ? -2.643 -1.917 -5.078 1.00 96.06 72 PRO A O 1
ATOM 550 N N . GLY A 1 73 ? -3.022 -2.253 -2.888 1.00 94.69 73 GLY A N 1
ATOM 551 C CA . GLY A 1 73 ? -3.148 -0.834 -2.547 1.00 94.69 73 GLY A CA 1
ATOM 552 C C . GLY A 1 73 ? -1.805 -0.104 -2.483 1.00 94.69 73 GLY A C 1
ATOM 553 O O . GLY A 1 73 ? -1.719 1.070 -2.850 1.00 94.69 73 GLY A O 1
ATOM 554 N N . LEU A 1 74 ? -0.751 -0.796 -2.044 1.00 96.69 74 LEU A N 1
ATOM 555 C CA . LEU A 1 74 ? 0.591 -0.233 -1.903 1.00 96.69 74 LEU A CA 1
ATOM 556 C C . LEU A 1 74 ? 1.274 -0.016 -3.264 1.00 96.69 74 LEU A C 1
ATOM 558 O O . LEU A 1 74 ? 1.758 1.086 -3.539 1.00 96.69 74 LEU A O 1
ATOM 562 N N . LYS A 1 75 ? 1.274 -1.025 -4.148 1.00 96.88 75 LYS A N 1
ATOM 563 C CA . LYS A 1 75 ? 1.969 -0.960 -5.448 1.00 96.88 75 LYS A CA 1
ATOM 564 C C . LYS A 1 75 ? 1.372 0.068 -6.407 1.00 96.88 75 LYS A C 1
ATOM 566 O O . LYS A 1 75 ? 2.081 0.618 -7.243 1.00 96.88 75 LYS A O 1
ATOM 571 N N . ALA A 1 76 ? 0.082 0.378 -6.261 1.00 95.25 76 ALA A N 1
ATOM 572 C CA . ALA A 1 76 ? -0.594 1.407 -7.048 1.00 95.25 76 ALA A CA 1
ATOM 573 C C . ALA A 1 76 ? -0.035 2.821 -6.805 1.00 95.25 76 ALA A C 1
ATOM 575 O O . ALA A 1 76 ? -0.140 3.676 -7.684 1.00 95.25 76 ALA A O 1
ATOM 576 N N . ARG A 1 77 ? 0.556 3.062 -5.627 1.00 92.69 77 ARG A N 1
ATOM 577 C CA . ARG A 1 77 ? 0.989 4.389 -5.165 1.00 92.69 77 ARG A CA 1
ATOM 578 C C . ARG A 1 77 ? 2.503 4.589 -5.188 1.00 92.69 77 ARG A C 1
ATOM 580 O O . ARG A 1 77 ? 2.940 5.717 -5.019 1.00 92.69 77 ARG A O 1
ATOM 587 N N . ALA A 1 78 ? 3.280 3.527 -5.399 1.00 96.88 78 ALA A N 1
ATOM 588 C CA . ALA A 1 78 ? 4.736 3.579 -5.391 1.00 96.88 78 ALA A CA 1
ATOM 589 C C . ALA A 1 78 ? 5.321 3.653 -6.808 1.00 96.88 78 ALA A C 1
ATOM 591 O O . ALA A 1 78 ? 4.841 3.008 -7.742 1.00 96.88 78 ALA A O 1
ATOM 592 N N . LYS A 1 79 ? 6.410 4.407 -6.953 1.00 97.06 79 LYS A N 1
ATOM 593 C CA . LYS A 1 79 ? 7.214 4.487 -8.180 1.00 97.06 79 LYS A CA 1
ATOM 594 C C . LYS A 1 79 ? 8.457 3.618 -8.108 1.00 97.06 79 LYS A C 1
ATOM 596 O O . LYS A 1 79 ? 8.972 3.210 -9.141 1.00 97.06 79 LYS A O 1
ATOM 601 N N . THR A 1 80 ? 8.935 3.310 -6.903 1.00 97.69 80 THR A N 1
ATOM 602 C CA . THR A 1 80 ? 10.142 2.502 -6.676 1.00 97.69 80 THR A CA 1
ATOM 603 C C . THR A 1 80 ? 9.919 1.452 -5.592 1.00 97.69 80 THR A C 1
ATOM 605 O O . THR A 1 80 ? 9.045 1.596 -4.741 1.00 97.69 80 THR A O 1
ATOM 608 N N . LEU A 1 81 ? 10.748 0.403 -5.573 1.00 97.69 81 LEU A N 1
ATOM 609 C CA . LEU A 1 81 ? 10.718 -0.603 -4.501 1.00 97.69 81 LEU A CA 1
ATOM 610 C C . LEU A 1 81 ? 11.116 -0.021 -3.136 1.00 97.69 81 LEU A C 1
ATOM 612 O O . LEU A 1 81 ? 10.676 -0.522 -2.105 1.00 97.69 81 LEU A O 1
ATOM 616 N N . LYS A 1 82 ? 11.935 1.039 -3.127 1.00 97.50 82 LYS A N 1
ATOM 617 C CA . LYS A 1 82 ? 12.300 1.758 -1.903 1.00 97.50 82 LYS A CA 1
ATOM 618 C C . LYS A 1 82 ? 11.076 2.454 -1.311 1.00 97.50 82 LYS A C 1
ATOM 620 O O . LYS A 1 82 ? 10.741 2.206 -0.160 1.00 97.50 82 LYS A O 1
ATOM 625 N N . GLU A 1 83 ? 10.391 3.252 -2.125 1.00 97.62 83 GLU A N 1
ATOM 626 C CA . GLU A 1 83 ? 9.154 3.931 -1.731 1.00 97.62 83 GLU A CA 1
ATOM 627 C C . GLU A 1 83 ? 8.072 2.920 -1.332 1.00 97.62 83 GLU A C 1
ATOM 629 O O . GLU A 1 83 ? 7.392 3.102 -0.327 1.00 97.62 83 GLU A O 1
ATOM 634 N N . LEU A 1 84 ? 7.947 1.811 -2.071 1.00 98.25 84 LEU A N 1
ATOM 635 C CA . LEU A 1 84 ? 7.022 0.737 -1.723 1.00 98.25 84 LEU A CA 1
ATOM 636 C C . LEU A 1 84 ? 7.305 0.187 -0.317 1.00 98.25 84 LEU A C 1
ATOM 638 O O . LEU A 1 84 ? 6.378 0.047 0.478 1.00 98.25 84 LEU A O 1
ATOM 642 N N . ALA A 1 85 ? 8.568 -0.102 0.006 1.00 97.88 85 ALA A N 1
ATOM 643 C CA . ALA A 1 85 ? 8.947 -0.608 1.321 1.00 97.88 85 ALA A CA 1
ATOM 644 C C . ALA A 1 85 ? 8.725 0.429 2.435 1.00 97.88 85 ALA A C 1
ATOM 646 O O . ALA A 1 85 ? 8.233 0.077 3.507 1.00 97.88 85 ALA A O 1
ATOM 647 N N . GLU A 1 86 ? 9.031 1.704 2.183 1.00 96.94 86 GLU A N 1
ATOM 648 C CA . GLU A 1 86 ? 8.754 2.805 3.115 1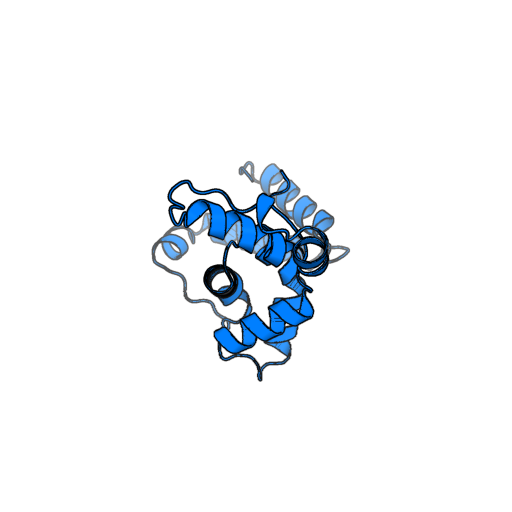.00 96.94 86 GLU A CA 1
ATOM 649 C C . GLU A 1 86 ? 7.251 2.922 3.406 1.00 96.94 86 GLU A C 1
ATOM 651 O O . GLU A 1 86 ? 6.850 2.940 4.572 1.00 96.94 86 GLU A O 1
ATOM 656 N N . ASN A 1 87 ? 6.417 2.889 2.364 1.00 96.12 87 ASN A N 1
ATOM 657 C CA . ASN A 1 87 ? 4.959 2.926 2.476 1.00 96.12 87 ASN A CA 1
ATOM 658 C C . ASN A 1 87 ? 4.391 1.690 3.184 1.00 96.12 87 ASN A C 1
ATOM 660 O O . ASN A 1 87 ? 3.389 1.793 3.884 1.00 96.12 87 ASN A O 1
ATOM 664 N N . ALA A 1 88 ? 5.012 0.523 3.016 1.00 97.12 88 ALA A N 1
ATOM 665 C CA . ALA A 1 88 ? 4.553 -0.732 3.604 1.00 97.12 88 ALA A CA 1
ATOM 666 C C . ALA A 1 88 ? 5.005 -0.933 5.059 1.00 97.12 88 ALA A C 1
ATOM 668 O O . ALA A 1 88 ? 4.431 -1.757 5.772 1.00 97.12 88 ALA A O 1
ATOM 669 N N . ARG A 1 89 ? 6.017 -0.182 5.519 1.00 95.50 89 ARG A N 1
ATOM 670 C CA . ARG A 1 89 ? 6.659 -0.351 6.834 1.00 95.50 89 ARG A CA 1
ATOM 671 C C . ARG A 1 89 ? 5.658 -0.445 7.982 1.00 95.50 89 ARG A C 1
ATOM 673 O O . ARG A 1 89 ? 5.858 -1.234 8.899 1.00 95.50 89 ARG A O 1
ATOM 680 N N . PHE A 1 90 ? 4.577 0.333 7.953 1.00 93.31 90 PHE A N 1
ATOM 681 C CA . PHE A 1 90 ? 3.605 0.344 9.049 1.00 93.31 90 PHE A CA 1
ATOM 682 C C . PHE A 1 90 ? 2.863 -0.993 9.236 1.00 93.31 90 PHE A C 1
ATOM 684 O O . PHE A 1 90 ? 2.421 -1.274 10.348 1.00 93.31 90 PHE A O 1
ATOM 691 N N . TYR A 1 91 ? 2.778 -1.851 8.211 1.00 95.19 91 TYR A N 1
ATOM 692 C CA . TYR A 1 91 ? 2.221 -3.206 8.338 1.00 95.19 91 TYR A CA 1
ATOM 693 C C . TYR A 1 91 ? 3.098 -4.155 9.158 1.00 95.19 91 TYR A C 1
ATOM 695 O O . TYR A 1 91 ? 2.614 -5.182 9.642 1.00 95.19 91 TYR A O 1
ATOM 703 N N . THR A 1 92 ? 4.376 -3.832 9.328 1.00 94.19 92 THR A N 1
ATOM 704 C CA . THR A 1 92 ? 5.352 -4.709 9.984 1.00 94.19 92 THR A CA 1
ATOM 705 C C . THR A 1 92 ? 5.793 -4.171 11.343 1.00 94.19 92 THR A C 1
ATOM 707 O O . THR A 1 92 ? 6.640 -4.771 11.998 1.00 94.19 92 THR A O 1
ATOM 710 N N . LEU A 1 93 ? 5.251 -3.029 11.780 1.00 92.75 93 LEU A N 1
ATOM 711 C CA . LEU A 1 93 ? 5.566 -2.458 13.085 1.00 92.75 93 LEU A CA 1
ATOM 712 C C . LEU A 1 93 ? 4.863 -3.233 14.203 1.00 92.75 93 LEU A C 1
ATOM 714 O O . LEU A 1 93 ? 3.670 -3.536 14.129 1.00 92.75 93 LEU A O 1
ATOM 718 N N . ALA A 1 94 ? 5.602 -3.497 15.280 1.00 89.94 94 ALA A N 1
ATOM 719 C CA . ALA A 1 94 ? 5.027 -4.024 16.506 1.00 89.94 94 ALA A CA 1
ATOM 720 C C . ALA A 1 94 ? 4.072 -2.994 17.130 1.00 89.94 94 ALA A C 1
ATOM 722 O O . ALA A 1 94 ? 4.335 -1.791 17.127 1.00 89.94 94 ALA A O 1
ATOM 723 N N . ARG A 1 95 ? 2.955 -3.479 17.678 1.00 89.81 95 ARG A N 1
ATOM 724 C CA . ARG A 1 95 ? 2.004 -2.648 18.424 1.00 89.81 95 ARG A CA 1
ATOM 725 C C . ARG A 1 95 ? 2.383 -2.623 19.914 1.00 89.81 95 ARG A C 1
ATOM 727 O O . ARG A 1 95 ? 2.819 -3.657 20.419 1.00 89.81 95 ARG A O 1
ATOM 734 N N . PRO A 1 96 ? 2.157 -1.505 20.630 1.00 92.31 96 PRO A N 1
ATOM 735 C CA . PRO A 1 96 ? 1.533 -0.265 20.157 1.00 92.31 96 PRO A CA 1
ATOM 736 C C . PRO A 1 96 ? 2.454 0.552 19.239 1.00 92.31 96 PRO A C 1
ATOM 738 O O . PRO A 1 96 ? 3.668 0.564 19.410 1.00 92.31 96 PRO A O 1
ATOM 741 N N . LEU A 1 97 ? 1.860 1.245 18.264 1.00 90.94 97 LEU A N 1
ATOM 742 C CA . LEU A 1 97 ? 2.611 2.105 17.352 1.00 90.94 97 LEU A CA 1
ATOM 743 C C . LEU A 1 97 ? 3.092 3.361 18.084 1.00 90.94 97 LEU A C 1
ATOM 745 O O . LEU A 1 97 ? 2.324 3.997 18.810 1.00 90.94 97 LEU A O 1
ATOM 749 N N . ALA A 1 98 ? 4.347 3.744 17.852 1.00 91.06 98 ALA A N 1
ATOM 750 C CA . ALA A 1 98 ? 4.855 5.033 18.293 1.00 91.06 98 ALA A CA 1
ATOM 751 C C . ALA A 1 98 ? 4.197 6.150 17.469 1.00 91.06 98 ALA A C 1
ATOM 753 O O . ALA A 1 98 ? 4.276 6.153 16.241 1.00 91.06 98 ALA A O 1
ATOM 754 N N . LEU A 1 99 ? 3.542 7.089 18.151 1.00 92.12 99 LEU A N 1
ATOM 755 C CA . LEU A 1 99 ? 2.935 8.257 17.522 1.00 92.12 99 LEU A CA 1
ATOM 756 C C . LEU A 1 99 ? 3.955 9.393 17.457 1.00 92.12 99 LEU A C 1
ATOM 758 O O . LEU A 1 99 ? 4.549 9.755 18.476 1.00 92.12 99 LEU A O 1
ATOM 762 N N . ASP A 1 100 ? 4.123 9.981 16.276 1.00 93.62 100 ASP A N 1
ATOM 763 C CA . ASP A 1 100 ? 4.888 11.217 16.133 1.00 93.62 100 ASP A CA 1
ATOM 764 C C . ASP A 1 100 ? 4.158 12.412 16.781 1.00 93.62 100 ASP A C 1
ATOM 766 O O . ASP A 1 100 ? 3.038 12.297 17.287 1.00 93.62 100 ASP A O 1
ATOM 770 N N . GLU A 1 101 ? 4.801 13.579 16.811 1.00 96.00 101 GLU A N 1
ATOM 771 C CA . GLU A 1 101 ? 4.226 14.780 17.429 1.00 96.00 101 GLU A CA 1
ATOM 772 C C . GLU A 1 101 ? 2.900 15.208 16.788 1.00 96.00 101 GLU A C 1
ATOM 774 O O . GLU A 1 101 ? 1.955 15.567 17.491 1.00 96.00 101 GLU A O 1
ATOM 779 N N . LYS A 1 102 ? 2.791 15.109 15.459 1.00 95.94 102 LYS A N 1
ATOM 780 C CA . LYS A 1 102 ? 1.575 15.492 14.736 1.00 95.94 102 LYS A CA 1
ATOM 781 C C . LYS A 1 102 ? 0.440 14.527 15.054 1.00 95.94 102 LYS A C 1
ATOM 783 O O . LYS A 1 102 ? -0.666 14.97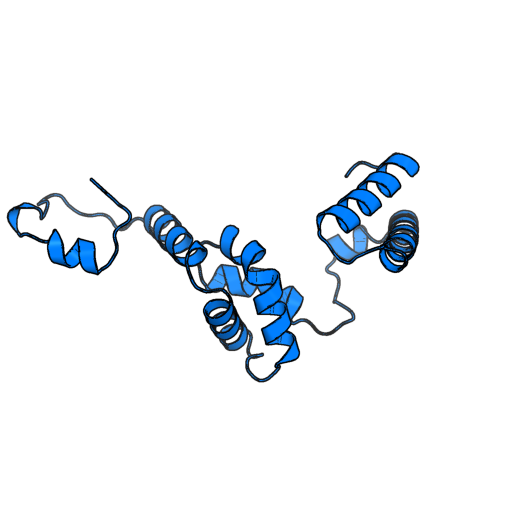0 15.345 1.00 95.94 102 LYS A O 1
ATOM 788 N N . ALA A 1 103 ? 0.710 13.225 15.052 1.00 94.25 103 ALA A N 1
ATOM 789 C CA . ALA A 1 103 ? -0.257 12.198 15.398 1.00 94.25 103 ALA A CA 1
ATOM 790 C C . ALA A 1 103 ? -0.709 12.335 16.859 1.00 94.25 103 ALA A C 1
ATOM 792 O O . ALA A 1 103 ? -1.904 12.263 17.135 1.00 94.25 103 ALA A O 1
ATOM 793 N N . ARG A 1 104 ? 0.213 12.612 17.795 1.00 95.44 104 ARG A N 1
ATOM 794 C CA . ARG A 1 104 ? -0.124 12.874 19.205 1.00 95.44 104 ARG A CA 1
ATOM 795 C C . ARG A 1 104 ? -1.032 14.089 19.369 1.00 95.44 104 ARG A C 1
ATOM 797 O O . ARG A 1 104 ? -2.011 13.992 20.105 1.00 95.44 104 ARG A O 1
ATOM 804 N N . ALA A 1 105 ? -0.765 15.180 18.652 1.00 96.50 105 ALA A N 1
ATOM 805 C CA . ALA A 1 105 ? -1.603 16.378 18.678 1.00 96.50 105 ALA A CA 1
ATOM 806 C C . ALA A 1 105 ? -3.040 16.125 18.176 1.00 96.50 105 ALA A C 1
ATOM 808 O O . ALA A 1 105 ? -3.973 16.773 18.643 1.00 96.50 105 ALA A O 1
ATOM 809 N N . GLN A 1 106 ? -3.242 15.156 17.274 1.00 95.50 106 GLN A N 1
ATOM 810 C CA . GLN A 1 106 ? -4.575 14.754 16.801 1.00 95.50 106 GLN A CA 1
ATOM 811 C C . GLN A 1 106 ? -5.334 13.865 17.806 1.00 95.50 106 GLN A C 1
ATOM 813 O O . GLN A 1 106 ? -6.544 13.698 17.683 1.00 95.50 106 GLN A O 1
ATOM 818 N N . MET A 1 107 ? -4.671 13.291 18.818 1.00 95.44 107 MET A N 1
ATOM 819 C CA . MET A 1 107 ? -5.289 12.384 19.801 1.00 95.44 107 MET A CA 1
ATOM 820 C C . MET A 1 107 ? -5.959 13.125 20.971 1.00 95.44 107 MET A C 1
ATOM 822 O O . MET A 1 107 ? -5.708 12.816 22.145 1.00 95.44 107 MET A O 1
ATOM 826 N N . THR A 1 108 ? -6.826 14.087 20.646 1.00 96.12 108 THR A N 1
ATOM 827 C CA . THR A 1 108 ? -7.662 14.832 21.603 1.00 96.12 108 THR A CA 1
ATOM 828 C C . THR A 1 108 ? -8.703 13.928 22.280 1.00 96.12 108 THR A C 1
ATOM 830 O O . THR A 1 108 ? -8.916 12.783 21.872 1.00 96.12 108 THR A O 1
ATOM 833 N N . ALA A 1 109 ? -9.370 14.426 23.328 1.00 96.19 109 ALA A N 1
ATOM 834 C CA . ALA A 1 109 ? -10.446 13.688 23.998 1.00 96.19 109 ALA A CA 1
ATOM 835 C C . ALA A 1 109 ? -11.583 13.323 23.024 1.00 96.19 109 ALA A C 1
ATOM 837 O O . ALA A 1 109 ? -12.009 12.168 22.981 1.00 96.19 109 ALA A O 1
ATOM 838 N N . ASP A 1 110 ? -11.989 14.270 22.176 1.00 94.44 110 ASP A N 1
ATOM 839 C CA . ASP A 1 110 ? -13.031 14.056 21.170 1.00 94.44 110 ASP A CA 1
ATOM 840 C C . ASP A 1 110 ? -12.598 13.036 20.114 1.00 94.44 110 ASP A C 1
ATOM 842 O O . ASP A 1 110 ? -13.353 12.115 19.803 1.00 94.44 110 ASP A O 1
ATOM 846 N N . ALA A 1 111 ? -11.359 13.121 19.616 1.00 94.62 111 ALA A N 1
ATOM 847 C CA . ALA A 1 111 ? -10.831 12.147 18.661 1.00 94.62 111 ALA A CA 1
ATOM 848 C C . ALA A 1 111 ? -10.809 10.729 19.252 1.00 94.62 111 ALA A C 1
ATOM 850 O O . ALA A 1 111 ? -11.202 9.767 18.592 1.00 94.62 111 ALA A O 1
ATOM 851 N N . ARG A 1 112 ? -10.421 10.584 20.525 1.00 95.81 112 ARG A N 1
ATOM 852 C CA . ARG A 1 112 ? -10.460 9.294 21.233 1.00 95.81 112 ARG A CA 1
ATOM 853 C C . ARG A 1 112 ? -11.886 8.774 21.396 1.00 95.81 112 ARG A C 1
ATOM 855 O O . ARG A 1 112 ? -12.105 7.573 21.239 1.00 95.81 112 ARG A O 1
ATOM 862 N N . ALA A 1 113 ? -12.853 9.650 21.662 1.00 95.44 113 ALA A N 1
ATOM 863 C CA . ALA A 1 113 ? -14.262 9.276 21.726 1.00 95.44 113 ALA A CA 1
ATOM 864 C C . ALA A 1 113 ? -14.792 8.814 20.355 1.00 95.44 113 ALA A C 1
ATOM 866 O O . ALA A 1 113 ? -15.499 7.808 20.278 1.00 95.44 113 ALA A O 1
ATOM 867 N N . VAL A 1 114 ? -14.408 9.491 19.265 1.00 95.62 114 VAL A N 1
ATOM 868 C CA . VAL A 1 114 ? -14.733 9.077 17.888 1.00 95.62 114 VAL A CA 1
ATOM 869 C C . VAL A 1 114 ? -14.123 7.714 17.569 1.00 95.62 114 VAL A C 1
ATOM 871 O O . VAL A 1 114 ? -14.845 6.823 17.136 1.00 95.62 114 VAL A O 1
ATOM 874 N N . LEU A 1 115 ? -12.831 7.512 17.842 1.00 95.44 115 LEU A N 1
ATOM 875 C CA . LEU A 1 115 ? -12.149 6.236 17.595 1.00 95.44 115 LEU A CA 1
ATOM 876 C C . LEU A 1 115 ? -12.735 5.085 18.423 1.00 95.44 115 LEU A C 1
ATOM 878 O O . LEU A 1 115 ? -12.821 3.963 17.934 1.00 95.44 115 LEU A O 1
ATOM 882 N N . THR A 1 116 ? -13.176 5.353 19.655 1.00 96.75 116 THR A N 1
ATOM 883 C CA . THR A 1 116 ? -13.843 4.351 20.505 1.00 96.75 116 THR A CA 1
ATOM 884 C C . THR A 1 116 ? -15.197 3.937 19.926 1.00 96.75 116 THR A C 1
ATOM 886 O O . THR A 1 116 ? -15.521 2.747 19.891 1.00 96.75 116 THR A O 1
ATOM 889 N N . ALA A 1 117 ? -15.973 4.905 19.427 1.00 95.94 117 ALA A N 1
ATOM 890 C CA . ALA A 1 117 ? -17.238 4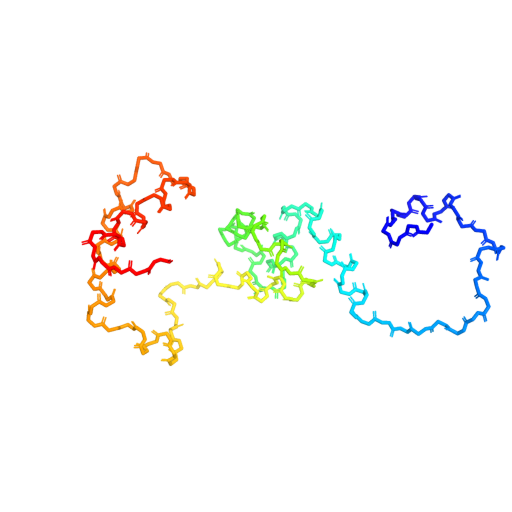.633 18.750 1.00 95.94 117 ALA A CA 1
ATOM 891 C C . ALA A 1 117 ? -17.021 3.870 17.435 1.00 95.94 117 ALA A C 1
ATOM 893 O O . ALA A 1 117 ? -17.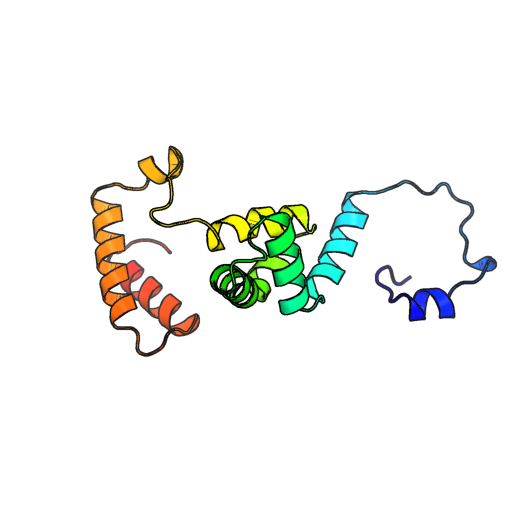697 2.872 17.199 1.00 95.94 117 ALA A O 1
ATOM 894 N N . LEU A 1 118 ? -16.035 4.283 16.629 1.00 96.50 118 LEU A N 1
ATOM 895 C CA . LEU A 1 118 ? -15.678 3.604 15.384 1.00 96.50 118 LEU A CA 1
ATOM 896 C C . LEU A 1 118 ? -15.266 2.162 15.648 1.00 96.50 118 LEU A C 1
ATOM 898 O O . LEU A 1 118 ? -15.814 1.261 15.032 1.00 96.50 118 LEU A O 1
ATOM 902 N N . ARG A 1 119 ? -14.372 1.928 16.616 1.00 96.94 119 ARG A N 1
ATOM 903 C CA . ARG A 1 119 ? -13.976 0.574 17.013 1.00 96.94 119 ARG A CA 1
ATOM 904 C C . ARG A 1 119 ? -15.191 -0.296 17.337 1.00 96.94 119 ARG A C 1
ATOM 906 O O . ARG A 1 119 ? -15.255 -1.421 16.867 1.00 96.94 119 ARG A O 1
ATOM 913 N N . SER A 1 120 ? -16.146 0.229 18.104 1.00 95.94 120 SER A N 1
ATOM 914 C CA . SER A 1 120 ? -17.345 -0.525 18.490 1.00 95.94 120 SER A CA 1
ATOM 915 C C . SER A 1 120 ? -18.221 -0.890 17.285 1.00 95.94 120 SER A C 1
ATOM 917 O O . SER A 1 120 ? -18.808 -1.964 17.271 1.00 95.94 120 SER A O 1
ATOM 919 N N . GLN A 1 121 ? -18.298 -0.022 16.270 1.00 95.38 121 GLN A N 1
ATOM 920 C CA . GLN A 1 121 ? -19.011 -0.329 15.027 1.00 95.38 121 GLN A CA 1
ATOM 921 C C . GLN A 1 121 ? -18.264 -1.346 14.165 1.00 95.38 121 GLN A C 1
ATOM 923 O O . GLN A 1 121 ? -18.883 -2.276 13.663 1.00 95.38 121 GLN A O 1
ATOM 928 N N . LEU A 1 122 ? -16.941 -1.207 14.033 1.00 96.62 122 LEU A N 1
ATOM 929 C CA . LEU A 1 122 ? -16.120 -2.157 13.279 1.00 96.62 122 LEU A CA 1
ATOM 930 C C . LEU A 1 122 ? -16.133 -3.553 13.922 1.00 96.62 122 LEU A C 1
ATOM 932 O O . LEU A 1 122 ? -16.210 -4.542 13.205 1.00 96.62 122 LEU A O 1
ATOM 936 N N . ASP A 1 123 ? -16.124 -3.643 15.257 1.00 95.94 123 ASP A N 1
ATOM 937 C CA . ASP A 1 123 ? -16.244 -4.917 15.986 1.00 95.94 123 ASP A CA 1
ATOM 938 C C . ASP A 1 123 ? -17.593 -5.624 15.700 1.00 95.94 123 ASP A C 1
ATOM 940 O O . ASP A 1 123 ? -17.690 -6.841 15.848 1.00 95.94 123 ASP A O 1
ATOM 944 N N . GLY A 1 124 ? -18.624 -4.876 15.286 1.00 93.81 124 GLY A N 1
ATOM 945 C CA . GLY A 1 124 ? -19.945 -5.389 14.908 1.00 93.81 124 GLY A CA 1
ATOM 946 C C . GLY A 1 124 ? -20.175 -5.540 13.401 1.00 93.81 124 GLY A C 1
ATOM 947 O O . GLY A 1 124 ? -21.312 -5.797 13.006 1.00 93.81 124 GLY A O 1
ATOM 948 N N . ALA A 1 125 ? -19.147 -5.352 12.567 1.00 96.44 125 ALA A N 1
ATOM 949 C CA . ALA A 1 125 ? -19.274 -5.444 11.115 1.00 96.44 125 ALA A CA 1
ATOM 950 C C . ALA A 1 125 ? -19.735 -6.846 10.681 1.00 96.44 125 ALA A C 1
ATOM 952 O O . ALA A 1 125 ? -19.248 -7.859 11.191 1.00 96.44 125 ALA A O 1
ATOM 953 N N . ALA A 1 126 ? -20.664 -6.904 9.722 1.00 94.38 126 ALA A N 1
ATOM 954 C CA . ALA A 1 126 ? -21.188 -8.174 9.214 1.00 94.38 126 ALA A CA 1
ATOM 955 C C . ALA A 1 126 ? -20.110 -8.987 8.476 1.00 94.38 126 ALA A C 1
ATOM 957 O O . ALA A 1 126 ? -20.056 -10.212 8.592 1.00 94.38 126 ALA A O 1
ATOM 958 N N . ASP A 1 127 ? -19.233 -8.290 7.752 1.00 95.12 127 ASP A N 1
ATOM 959 C CA . ASP A 1 127 ? -18.018 -8.832 7.164 1.00 95.12 127 ASP A CA 1
ATOM 960 C C . ASP A 1 127 ? -16.871 -7.810 7.225 1.00 95.12 127 ASP A C 1
ATOM 962 O O . ASP A 1 127 ? -17.061 -6.632 7.526 1.00 95.12 127 ASP A O 1
ATOM 966 N N . TRP A 1 128 ? -15.650 -8.275 6.956 1.00 94.44 128 TRP A N 1
ATOM 967 C CA . TRP A 1 128 ? -14.455 -7.429 6.950 1.00 94.44 128 TRP A CA 1
ATOM 968 C C . TRP A 1 128 ? -14.083 -6.965 5.531 1.00 94.44 128 TRP A C 1
ATOM 970 O O . TRP A 1 128 ? -12.919 -7.040 5.124 1.00 94.44 128 TRP A O 1
ATOM 980 N N . SER A 1 129 ? -15.074 -6.537 4.742 1.00 94.31 129 SER A N 1
ATOM 981 C CA . SER A 1 129 ? -14.867 -5.994 3.395 1.00 94.31 129 SER A CA 1
ATOM 982 C C . SER A 1 129 ? -14.658 -4.477 3.405 1.00 94.31 129 SER A C 1
ATOM 984 O O . SER A 1 129 ? -15.175 -3.757 4.253 1.00 94.31 129 SER A O 1
ATOM 986 N N . ALA A 1 130 ? -13.922 -3.948 2.422 1.00 92.31 130 ALA A N 1
ATOM 987 C CA . ALA A 1 130 ? -13.689 -2.504 2.322 1.00 92.31 130 ALA A CA 1
ATOM 988 C C . ALA A 1 130 ? -14.996 -1.692 2.225 1.00 92.31 130 ALA A C 1
ATOM 990 O O . ALA A 1 130 ? -15.084 -0.622 2.819 1.00 92.31 130 ALA A O 1
ATOM 991 N N . ALA A 1 131 ? -16.003 -2.214 1.515 1.00 96.06 131 ALA A N 1
ATOM 992 C CA . ALA A 1 131 ? -17.290 -1.547 1.335 1.00 96.06 131 ALA A CA 1
ATOM 993 C C . ALA A 1 131 ? -18.074 -1.437 2.652 1.00 96.06 131 ALA A C 1
ATOM 995 O O . ALA A 1 131 ? -18.576 -0.360 2.970 1.00 96.06 131 ALA A O 1
ATOM 996 N N . GLU A 1 132 ? -18.134 -2.519 3.434 1.00 97.00 132 GLU A N 1
ATOM 997 C CA . GLU A 1 132 ? -18.813 -2.517 4.733 1.00 97.00 132 GLU A CA 1
ATOM 998 C C . GLU A 1 132 ? -18.100 -1.594 5.730 1.00 97.00 132 GLU A C 1
ATOM 1000 O O . GLU A 1 132 ? -18.723 -0.727 6.343 1.00 97.00 132 GLU A O 1
ATOM 1005 N N . LEU A 1 133 ? -16.770 -1.698 5.834 1.00 96.94 133 LEU A N 1
ATOM 1006 C CA . LEU A 1 133 ? -15.986 -0.854 6.742 1.00 96.94 133 LEU A CA 1
ATOM 1007 C C . LEU A 1 133 ? -16.088 0.638 6.372 1.00 96.94 133 LEU A C 1
ATOM 1009 O O . LEU A 1 133 ? -16.156 1.490 7.261 1.00 96.94 133 LEU A O 1
ATOM 1013 N N . GLU A 1 134 ? -16.122 0.970 5.075 1.00 96.25 134 GLU A N 1
ATOM 1014 C CA . GLU A 1 134 ? -16.342 2.340 4.601 1.00 96.25 134 GLU A CA 1
ATOM 1015 C C . GLU A 1 134 ? -17.755 2.838 4.934 1.00 96.25 134 GLU A C 1
ATOM 1017 O O . GLU A 1 134 ? -17.900 3.963 5.415 1.00 96.25 134 GLU A O 1
ATOM 1022 N N . SER A 1 135 ? -18.781 2.009 4.724 1.00 96.50 135 SER A N 1
ATOM 1023 C CA . SER A 1 135 ? -20.173 2.321 5.071 1.00 96.50 135 SER A CA 1
ATOM 1024 C C . SER A 1 135 ? -20.320 2.650 6.560 1.00 96.50 135 SER A C 1
ATOM 1026 O O . SER A 1 135 ? -20.850 3.707 6.912 1.00 96.50 135 SER A O 1
ATOM 1028 N N . LEU A 1 136 ? -19.758 1.813 7.440 1.00 96.75 136 LEU A N 1
ATOM 1029 C CA . LEU A 1 136 ? -19.760 2.038 8.889 1.00 96.75 136 LEU A CA 1
ATOM 1030 C C . LEU A 1 136 ? -19.051 3.350 9.257 1.00 96.75 136 LEU A C 1
ATOM 1032 O O . LEU A 1 136 ? -19.596 4.178 9.991 1.00 96.75 136 LEU A O 1
ATOM 1036 N N . ALA A 1 137 ? -17.859 3.588 8.701 1.00 96.06 137 ALA A N 1
ATOM 1037 C CA . ALA A 1 137 ? -17.107 4.814 8.956 1.00 96.06 137 ALA A CA 1
ATOM 1038 C C . ALA A 1 137 ? -17.863 6.075 8.495 1.00 96.06 137 ALA A C 1
ATOM 1040 O O . ALA A 1 137 ? -17.902 7.066 9.231 1.00 96.06 137 ALA A O 1
ATOM 1041 N N . ARG A 1 138 ? -18.495 6.037 7.313 1.00 96.44 138 ARG A N 1
ATOM 1042 C CA . ARG A 1 138 ? -19.327 7.133 6.788 1.00 96.44 138 ARG A CA 1
ATOM 1043 C C . ARG A 1 138 ? -20.551 7.378 7.663 1.00 96.44 138 ARG A C 1
ATOM 1045 O O . ARG A 1 138 ? -20.774 8.516 8.070 1.00 96.44 138 ARG A O 1
ATOM 1052 N N . GLY A 1 139 ? -21.284 6.328 8.029 1.00 96.00 139 GLY A N 1
ATOM 1053 C CA . GLY A 1 139 ? -22.467 6.444 8.884 1.00 96.00 139 GLY A CA 1
ATOM 1054 C C . GLY A 1 139 ? -22.149 7.033 10.262 1.00 96.00 139 GLY A C 1
ATOM 1055 O O . GLY A 1 139 ? -22.888 7.882 10.774 1.00 96.00 139 GLY A O 1
ATOM 1056 N N . LEU A 1 140 ? -21.011 6.657 10.858 1.00 95.69 140 LEU A N 1
ATOM 1057 C CA . LEU A 1 140 ? -20.540 7.285 12.094 1.00 95.69 140 LEU A CA 1
ATOM 1058 C C . LEU A 1 140 ? -20.217 8.767 11.899 1.00 95.69 140 LEU A C 1
ATOM 1060 O O . LEU A 1 140 ? -20.565 9.584 12.757 1.00 95.69 140 LEU A O 1
ATOM 1064 N N . ALA A 1 141 ? -19.532 9.101 10.804 1.00 95.31 141 ALA A N 1
ATOM 1065 C CA . ALA A 1 141 ? -19.141 10.469 10.504 1.00 95.31 141 ALA A CA 1
ATOM 1066 C C . ALA A 1 141 ? -20.371 11.379 10.367 1.00 95.31 141 ALA A C 1
ATOM 1068 O O . ALA A 1 141 ? -20.447 12.419 11.025 1.00 95.31 141 ALA A O 1
ATOM 1069 N N . GLU A 1 142 ? -21.378 10.929 9.619 1.00 95.75 142 GLU A N 1
ATOM 1070 C CA . GLU A 1 142 ? -22.662 11.616 9.456 1.00 95.75 142 GLU A CA 1
ATOM 1071 C C . GLU A 1 142 ? -23.389 11.796 10.792 1.00 95.75 142 GLU A C 1
ATOM 1073 O O . GLU A 1 142 ? -23.778 12.911 11.139 1.00 95.75 142 GLU A O 1
ATOM 1078 N N . THR A 1 143 ? -23.489 10.732 11.597 1.00 94.19 143 THR A N 1
ATOM 1079 C CA . THR A 1 143 ? -24.148 10.770 12.917 1.00 94.19 143 THR A CA 1
ATOM 1080 C C . THR A 1 143 ? -23.492 11.780 13.862 1.00 94.19 143 THR A C 1
ATOM 1082 O O . THR A 1 143 ? -24.161 12.414 14.677 1.00 94.19 143 THR A O 1
ATOM 1085 N N . LYS A 1 144 ? -22.168 11.935 13.770 1.00 92.75 144 LYS A N 1
ATOM 1086 C CA . LYS A 1 144 ? -21.397 12.871 14.598 1.00 92.75 144 LYS A CA 1
ATOM 1087 C C . LYS A 1 144 ? -21.226 14.255 13.965 1.00 92.75 144 LYS A C 1
ATOM 1089 O O . LYS A 1 144 ? -20.617 15.114 14.598 1.00 92.75 144 LYS A O 1
ATOM 1094 N N . GLY A 1 145 ? -21.735 14.483 12.752 1.00 93.25 145 GLY A N 1
ATOM 1095 C CA . GLY A 1 145 ? -21.571 15.745 12.027 1.00 93.25 145 GLY A CA 1
ATOM 1096 C C . GLY A 1 145 ? -20.117 16.069 11.663 1.00 93.25 145 GLY A C 1
ATOM 1097 O O . GLY A 1 145 ? -19.759 17.241 11.547 1.00 93.25 145 GLY A O 1
ATOM 1098 N N . ILE A 1 146 ? -19.265 15.051 11.513 1.00 92.56 146 ILE A N 1
ATOM 1099 C CA . ILE A 1 146 ? -17.850 15.195 11.143 1.00 92.56 146 ILE A CA 1
ATOM 1100 C C . ILE A 1 146 ? -17.650 14.843 9.666 1.00 92.56 146 ILE A C 1
ATOM 1102 O O . ILE A 1 146 ? -18.373 14.025 9.103 1.00 92.56 146 ILE A O 1
ATOM 1106 N N . LYS A 1 147 ? -16.669 15.477 9.018 1.00 89.19 147 LYS A N 1
ATOM 1107 C CA . LYS A 1 147 ? -16.338 15.203 7.612 1.00 89.19 147 LYS A CA 1
ATOM 1108 C C . LYS A 1 147 ? -15.446 13.965 7.511 1.00 89.19 147 LYS A C 1
ATOM 1110 O O . LYS A 1 147 ? -14.525 13.832 8.318 1.00 89.19 147 LYS A O 1
ATOM 1115 N N . LEU A 1 148 ? -15.712 13.120 6.514 1.00 79.69 148 LEU A N 1
ATOM 1116 C CA . LEU A 1 148 ? -14.849 12.011 6.101 1.00 79.69 148 LEU A CA 1
ATOM 1117 C C . LEU A 1 148 ? -14.038 12.396 4.860 1.00 79.69 148 LEU A C 1
ATOM 1119 O O . LEU A 1 148 ? -14.633 13.036 3.961 1.00 79.69 148 LEU A O 1
#

Radius of gyration: 21.9 Å; chains: 1; bounding box: 46×32×62 Å

Sequence (148 aa):
DDEIISTKQAIEWFDLDGVGRAPSRFDFAKLDNLNGHYLRQCDDARLAEEVAGRLGVGGDGAAVERLKAGMPGLKARAKTLKELAENARFYTLARPLALDEKARAQMTADARAVLTALRSQLDGAADWSAAELESLARGLAETKGIKL

Secondary structure (DSSP, 8-state):
--SS--HHHHHHH--GGG---SPPPP-HHHHHHHHHHHHHHS-HHHHHHHHHHHHT-TT-HHHHHHHHHHHHHHHTT-SSHHHHHHHHGGGGPPSSPPP-HHHHHH--HHHHHHHHHHHHHHTT-SS--HHHHHHHHHHHHHHTT---